Protein AF-A0A920B5I1-F1 (afdb_monomer_lite)

Secondary structure (DSSP, 8-state):
-HHHHHHHHHHHHHHTTS--EEEEEHHHHHTT--EEEEEEEEETTEEEEEEEEEE-SS----GGGTTPPEEEEEEEEEE-SSHHHHTTTT-

Structure (mmCIF, N/CA/C/O backbone):
data_AF-A0A920B5I1-F1
#
_entry.id   AF-A0A920B5I1-F1
#
loop_
_atom_site.group_PDB
_atom_site.id
_atom_site.type_symbol
_atom_site.label_atom_id
_atom_site.label_alt_id
_atom_site.label_comp_id
_atom_site.label_asym_id
_atom_site.label_entity_id
_atom_site.label_seq_id
_atom_site.pdbx_PDB_ins_code
_atom_site.Cartn_x
_atom_site.Cartn_y
_atom_site.Cartn_z
_atom_site.occupancy
_atom_site.B_iso_or_equiv
_atom_site.auth_seq_id
_atom_site.auth_comp_id
_atom_site.auth_asym_id
_atom_site.auth_atom_id
_atom_site.pdbx_PDB_model_num
ATOM 1 N N . MET A 1 1 ? 10.093 -6.259 36.531 1.00 61.31 1 MET A N 1
ATOM 2 C CA . MET A 1 1 ? 10.102 -6.109 35.052 1.00 61.31 1 MET A CA 1
ATOM 3 C C . MET A 1 1 ? 8.984 -6.876 34.348 1.00 61.31 1 MET A C 1
ATOM 5 O O . MET A 1 1 ? 8.405 -6.315 33.431 1.00 61.31 1 MET A O 1
ATOM 9 N N . ARG A 1 2 ? 8.620 -8.093 34.784 1.00 76.50 2 ARG A N 1
ATOM 10 C CA . ARG A 1 2 ? 7.599 -8.929 34.118 1.00 76.50 2 ARG A CA 1
ATOM 11 C C . ARG A 1 2 ? 6.213 -8.273 33.988 1.00 76.50 2 ARG A C 1
ATOM 13 O O . ARG A 1 2 ? 5.657 -8.277 32.903 1.00 76.50 2 ARG A O 1
ATOM 20 N N . LEU A 1 3 ? 5.702 -7.629 35.042 1.00 81.00 3 LEU A N 1
ATOM 21 C CA . LEU A 1 3 ? 4.376 -6.989 35.013 1.00 81.00 3 LEU A CA 1
ATOM 22 C C . LEU A 1 3 ? 4.286 -5.824 34.008 1.00 81.00 3 LEU A C 1
ATOM 24 O O . LEU A 1 3 ? 3.317 -5.728 33.270 1.00 81.00 3 LEU A O 1
ATOM 28 N N . LYS A 1 4 ? 5.335 -4.992 33.917 1.00 87.00 4 LYS A N 1
ATOM 29 C CA . LYS A 1 4 ? 5.397 -3.873 32.958 1.00 87.00 4 LYS A CA 1
ATOM 30 C C . LYS A 1 4 ? 5.386 -4.361 31.506 1.00 87.00 4 LYS A C 1
ATOM 32 O O . LYS A 1 4 ? 4.756 -3.738 30.661 1.00 87.00 4 LYS A O 1
ATOM 37 N N . LEU A 1 5 ? 6.054 -5.487 31.239 1.00 88.00 5 LEU A N 1
ATOM 38 C CA . LEU A 1 5 ? 6.057 -6.125 29.923 1.00 88.00 5 LEU A CA 1
ATOM 39 C C . LEU A 1 5 ? 4.662 -6.652 29.556 1.00 88.00 5 LEU A C 1
ATOM 41 O O . LEU A 1 5 ? 4.203 -6.418 28.445 1.00 88.00 5 LEU A O 1
ATOM 45 N N . PHE A 1 6 ? 3.959 -7.289 30.497 1.00 85.62 6 PHE A N 1
ATOM 46 C CA . PHE A 1 6 ? 2.578 -7.739 30.283 1.00 85.62 6 PHE A CA 1
ATOM 47 C C . PHE A 1 6 ? 1.620 -6.580 30.001 1.00 85.62 6 PHE A C 1
ATOM 49 O O . PHE A 1 6 ? 0.827 -6.657 29.068 1.00 85.62 6 PHE A O 1
ATOM 56 N N . THR A 1 7 ? 1.725 -5.485 30.757 1.00 86.12 7 THR A N 1
ATOM 57 C CA . THR A 1 7 ? 0.916 -4.283 30.523 1.00 86.12 7 THR A CA 1
ATOM 58 C C . THR A 1 7 ? 1.185 -3.684 29.141 1.00 86.12 7 THR A C 1
ATOM 60 O O . THR A 1 7 ? 0.245 -3.351 28.429 1.00 86.12 7 THR A O 1
ATOM 63 N N . PHE A 1 8 ? 2.450 -3.602 28.723 1.00 86.50 8 PHE A N 1
ATOM 64 C CA . PHE A 1 8 ? 2.821 -3.116 27.392 1.00 86.50 8 PHE A CA 1
ATOM 65 C C . PHE A 1 8 ? 2.243 -3.987 26.263 1.00 86.50 8 PHE A C 1
ATOM 67 O O . PHE A 1 8 ? 1.655 -3.464 25.319 1.00 86.50 8 PHE A O 1
ATOM 74 N N . LEU A 1 9 ? 2.344 -5.314 26.389 1.00 84.81 9 LEU A N 1
ATOM 75 C CA . LEU A 1 9 ? 1.790 -6.255 25.410 1.00 84.81 9 LEU A CA 1
ATOM 76 C C . LEU A 1 9 ? 0.256 -6.188 25.334 1.00 84.81 9 LEU A C 1
ATOM 78 O O . LEU A 1 9 ? -0.305 -6.298 24.246 1.00 84.81 9 LEU A O 1
ATOM 82 N N . PHE A 1 10 ? -0.420 -5.953 26.463 1.00 81.88 10 PHE A N 1
ATOM 83 C CA . PHE A 1 10 ? -1.873 -5.773 26.510 1.00 81.88 10 PHE A CA 1
ATOM 84 C C . PHE A 1 10 ? -2.334 -4.503 25.779 1.00 81.88 10 PHE A C 1
ATOM 86 O O . PHE A 1 10 ? -3.323 -4.532 25.057 1.00 81.88 10 PHE A O 1
ATOM 93 N N . PHE A 1 11 ? -1.604 -3.390 25.893 1.00 77.38 11 PHE A N 1
ATOM 94 C CA . PHE A 1 11 ? -1.933 -2.185 25.121 1.00 77.38 11 PHE A CA 1
ATOM 95 C C . PHE A 1 11 ? -1.689 -2.363 23.616 1.00 77.38 11 PHE A C 1
ATOM 97 O O . PHE A 1 11 ? -2.454 -1.835 22.807 1.00 77.38 11 PHE A O 1
ATOM 104 N N . LEU A 1 12 ? -0.675 -3.146 23.231 1.00 76.06 12 LEU A N 1
ATOM 105 C CA . LEU A 1 12 ? -0.408 -3.462 21.826 1.00 76.06 12 LEU A CA 1
ATOM 106 C C . LEU A 1 12 ? -1.540 -4.286 21.190 1.00 76.06 12 LEU A C 1
ATOM 108 O O . LEU A 1 12 ? -1.896 -4.055 20.035 1.00 76.06 12 LEU A O 1
ATOM 112 N N . SER A 1 13 ? -2.129 -5.226 21.937 1.00 72.94 13 SER A N 1
ATOM 113 C CA . SER A 1 13 ? -3.205 -6.075 21.415 1.00 72.94 13 SER A CA 1
ATOM 114 C C . SER A 1 13 ? -4.499 -5.292 21.168 1.00 72.94 13 SER A C 1
ATOM 116 O O . SER A 1 13 ? -5.144 -5.499 20.139 1.00 72.94 13 SER A O 1
ATOM 118 N N . VAL A 1 14 ? -4.843 -4.335 22.037 1.00 68.25 14 VAL A N 1
ATOM 119 C CA . VAL A 1 14 ? -6.034 -3.478 21.875 1.00 68.25 14 VAL A CA 1
ATOM 120 C C . VAL A 1 14 ? -5.914 -2.560 20.648 1.00 68.25 14 VAL A C 1
ATOM 122 O O . VAL A 1 14 ? -6.904 -2.332 19.957 1.00 68.25 14 VAL A O 1
ATOM 125 N N . GLY A 1 15 ? -4.705 -2.089 20.321 1.00 63.19 15 GLY A N 1
ATOM 126 C CA . GLY A 1 15 ? -4.449 -1.261 19.134 1.00 63.19 15 GLY A CA 1
ATOM 127 C C . GLY A 1 15 ? -4.462 -2.016 17.795 1.00 63.19 15 GLY A C 1
ATOM 128 O O . GLY A 1 15 ? -4.557 -1.386 16.746 1.00 63.19 15 GLY A O 1
ATOM 129 N N . SER A 1 16 ? -4.401 -3.353 17.807 1.00 61.38 16 SER A N 1
ATOM 130 C CA . SER A 1 16 ? -4.300 -4.182 16.591 1.00 61.38 16 SER A CA 1
ATOM 131 C C . SER A 1 16 ? -5.631 -4.446 15.863 1.00 61.38 16 SER A C 1
ATOM 133 O O . SER A 1 16 ? -5.651 -5.131 14.846 1.00 61.38 16 SER A O 1
ATOM 135 N N . GLN A 1 17 ? -6.747 -3.892 16.352 1.00 62.91 17 GLN A N 1
ATOM 136 C CA . GLN A 1 17 ? -8.089 -4.115 15.788 1.00 62.91 17 GLN A CA 1
ATOM 137 C C . GLN A 1 17 ? -8.321 -3.423 14.427 1.00 62.91 17 GLN A C 1
ATOM 139 O O . GLN A 1 17 ? -9.301 -3.725 13.748 1.00 62.91 17 GLN A O 1
ATO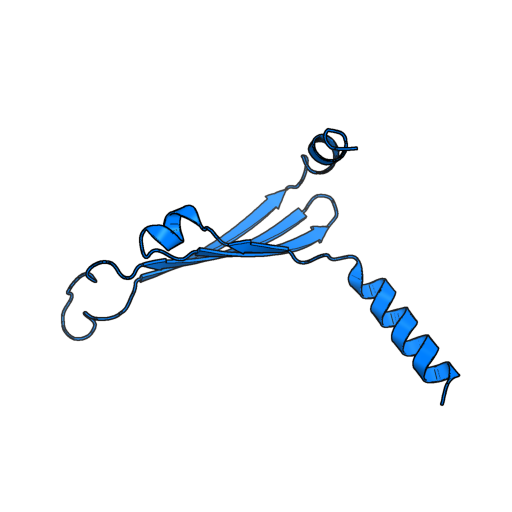M 144 N N . ALA A 1 18 ? -7.435 -2.515 14.001 1.00 65.31 18 ALA A N 1
ATOM 145 C CA . ALA A 1 18 ? -7.449 -1.937 12.657 1.00 65.31 18 ALA A CA 1
ATOM 146 C C . ALA A 1 18 ? -6.552 -2.770 11.729 1.00 65.31 18 ALA A C 1
ATOM 148 O O . ALA A 1 18 ? -5.388 -2.445 11.490 1.00 65.31 18 ALA A O 1
ATOM 149 N N . GLN A 1 19 ? -7.087 -3.886 11.236 1.00 70.81 19 GLN A N 1
ATOM 150 C CA . GLN A 1 19 ? -6.381 -4.745 10.290 1.00 70.81 19 GLN A CA 1
ATOM 151 C C . GLN A 1 19 ? -6.139 -3.973 8.984 1.00 70.81 19 GLN A C 1
ATOM 153 O O . GLN A 1 19 ? -7.069 -3.714 8.230 1.00 70.81 19 GLN A O 1
ATOM 158 N N . THR A 1 20 ? -4.894 -3.563 8.741 1.00 82.94 20 THR A N 1
ATOM 159 C CA . THR A 1 20 ? -4.493 -2.919 7.482 1.00 82.94 20 THR A CA 1
ATOM 160 C C . THR A 1 20 ? -4.291 -3.993 6.422 1.00 82.94 20 THR A C 1
ATOM 162 O O . THR A 1 20 ? -3.583 -4.972 6.661 1.00 82.94 20 THR A O 1
ATOM 165 N N . TYR A 1 21 ? -4.895 -3.807 5.252 1.00 83.56 21 TYR A N 1
ATOM 166 C CA . TYR A 1 21 ? -4.783 -4.743 4.139 1.00 83.56 21 TYR A CA 1
ATOM 167 C C . TYR A 1 21 ? -3.865 -4.179 3.066 1.00 83.56 21 TYR A C 1
ATOM 169 O O . TYR A 1 21 ? -3.945 -3.005 2.713 1.00 83.56 21 TYR A O 1
ATOM 177 N N . ILE A 1 22 ? -3.009 -5.040 2.524 1.00 86.19 22 ILE A N 1
ATOM 178 C CA . ILE A 1 22 ? -2.192 -4.726 1.355 1.00 86.19 22 ILE A CA 1
ATOM 179 C C . ILE A 1 22 ? -2.818 -5.441 0.162 1.00 86.19 22 ILE A C 1
ATOM 181 O O . ILE A 1 22 ? -3.030 -6.654 0.194 1.00 86.19 22 ILE A O 1
ATOM 185 N N . LYS A 1 23 ? -3.114 -4.687 -0.891 1.00 87.88 23 LYS A N 1
ATOM 186 C CA . LYS A 1 23 ? -3.620 -5.185 -2.166 1.00 87.88 23 LYS A CA 1
ATOM 187 C C . LYS A 1 23 ? -2.508 -5.146 -3.194 1.00 87.88 23 LYS A C 1
ATOM 189 O O . LYS A 1 23 ? -1.812 -4.147 -3.328 1.00 87.88 23 LYS A O 1
ATOM 194 N N . LEU A 1 24 ? -2.357 -6.232 -3.936 1.00 87.19 24 LEU A N 1
ATOM 195 C CA . LEU A 1 24 ? -1.434 -6.307 -5.060 1.00 87.19 24 LEU A CA 1
ATOM 196 C C . LEU A 1 24 ? -2.236 -6.647 -6.310 1.00 87.19 24 LEU A C 1
ATOM 198 O O . LEU A 1 24 ? -2.963 -7.642 -6.336 1.00 87.19 24 LEU A O 1
ATOM 202 N N . ASN A 1 25 ? -2.112 -5.827 -7.350 1.00 84.19 25 ASN A N 1
ATOM 203 C CA . ASN A 1 25 ? -2.757 -6.098 -8.627 1.00 84.19 25 ASN A CA 1
ATOM 204 C C . ASN A 1 25 ? -1.866 -7.017 -9.469 1.00 84.19 25 ASN A C 1
ATOM 206 O O . ASN A 1 25 ? -1.007 -6.564 -10.227 1.00 84.19 25 ASN A O 1
ATOM 210 N N . GLY A 1 26 ? -2.057 -8.328 -9.309 1.00 87.38 26 GLY A N 1
ATOM 211 C CA . GLY A 1 26 ? -1.286 -9.334 -10.042 1.00 87.38 26 GLY A CA 1
ATOM 212 C C . GLY A 1 26 ? -1.504 -9.273 -11.556 1.00 87.38 26 GLY A C 1
ATOM 213 O O . GLY A 1 26 ? -0.549 -9.410 -12.314 1.00 87.38 26 GLY A O 1
ATOM 214 N N . ALA A 1 27 ? -2.733 -8.997 -12.004 1.00 88.50 27 ALA A N 1
ATOM 215 C CA . ALA A 1 27 ? -3.070 -8.962 -13.425 1.00 88.50 27 ALA A CA 1
ATOM 216 C C . ALA A 1 27 ? -2.314 -7.850 -14.169 1.00 88.50 27 ALA A C 1
ATOM 218 O O . ALA A 1 27 ? -1.694 -8.109 -15.199 1.00 88.50 27 ALA A O 1
ATOM 219 N N . THR A 1 28 ? -2.300 -6.626 -13.631 1.00 84.00 28 THR A N 1
ATOM 220 C CA . THR A 1 28 ? -1.557 -5.517 -14.252 1.00 84.00 28 THR A CA 1
ATOM 221 C C . THR A 1 28 ? -0.048 -5.662 -14.054 1.00 84.00 28 THR A C 1
ATOM 223 O O . THR A 1 28 ? 0.718 -5.275 -14.935 1.00 84.00 28 THR A O 1
ATOM 226 N N . SER A 1 29 ? 0.395 -6.290 -12.956 1.00 87.75 29 SER A N 1
ATOM 227 C CA . SER A 1 29 ? 1.816 -6.587 -12.720 1.00 87.75 29 SER A CA 1
ATOM 228 C C . SER A 1 29 ? 2.410 -7.484 -13.808 1.00 87.75 29 SER A C 1
ATOM 230 O O . SER A 1 29 ? 3.516 -7.213 -14.271 1.00 87.75 29 SER A O 1
ATOM 232 N N . LEU A 1 30 ? 1.668 -8.501 -14.271 1.00 88.81 30 LEU A N 1
ATOM 233 C CA . LEU A 1 30 ? 2.091 -9.359 -15.390 1.00 88.81 30 LEU A CA 1
ATOM 234 C C . LEU A 1 30 ? 2.271 -8.580 -16.696 1.00 88.81 30 LEU A C 1
ATOM 236 O O . LEU A 1 30 ? 3.107 -8.935 -17.522 1.00 88.81 30 LEU A O 1
ATOM 240 N N . LEU A 1 31 ? 1.515 -7.499 -16.865 1.00 86.88 31 LEU A N 1
ATOM 241 C CA . LEU A 1 31 ? 1.630 -6.599 -18.004 1.00 86.88 31 LEU A CA 1
ATOM 242 C C . LEU A 1 31 ? 2.700 -5.522 -17.787 1.00 86.88 31 LEU A C 1
ATOM 244 O O . LEU A 1 31 ? 2.728 -4.565 -18.542 1.00 86.88 31 LEU A O 1
ATOM 248 N N . GLY A 1 32 ? 3.570 -5.616 -16.775 1.00 84.94 32 GLY A N 1
ATOM 249 C CA . GLY A 1 32 ? 4.598 -4.599 -16.512 1.00 84.94 32 GLY A CA 1
ATOM 250 C C . GLY A 1 32 ? 4.038 -3.289 -15.947 1.00 84.94 32 GLY A C 1
ATOM 251 O O . GLY A 1 32 ? 4.653 -2.232 -16.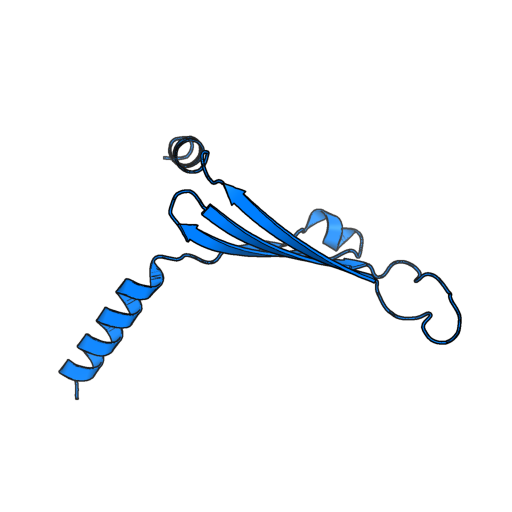099 1.00 84.94 32 GLY A O 1
ATOM 252 N N . ILE A 1 33 ? 2.860 -3.351 -15.320 1.00 87.62 33 ILE A N 1
ATOM 253 C CA . ILE A 1 33 ? 2.200 -2.226 -14.657 1.00 87.62 33 ILE A CA 1
ATOM 254 C C . ILE A 1 33 ? 1.854 -2.637 -13.212 1.00 87.62 33 ILE A C 1
ATOM 256 O O . ILE A 1 33 ? 0.689 -2.921 -12.905 1.00 87.62 33 ILE A O 1
ATOM 260 N N . PRO A 1 34 ? 2.844 -2.782 -12.310 1.00 88.19 34 PRO A N 1
ATOM 261 C CA . PRO A 1 34 ? 2.558 -3.184 -10.940 1.00 88.19 34 PRO A CA 1
ATOM 262 C C . PRO A 1 34 ? 1.706 -2.142 -10.214 1.00 88.19 34 PRO A C 1
ATOM 264 O O . PRO A 1 34 ? 1.949 -0.937 -10.302 1.00 88.19 34 PRO A O 1
ATOM 267 N N . GLY A 1 35 ? 0.711 -2.632 -9.475 1.00 89.19 35 GLY A N 1
ATOM 268 C CA . GLY A 1 35 ? -0.153 -1.825 -8.619 1.00 89.19 35 GLY A CA 1
ATOM 269 C C . GLY A 1 35 ? -0.126 -2.346 -7.189 1.00 89.19 35 GLY A C 1
ATOM 270 O O . GLY A 1 35 ? -0.364 -3.536 -6.965 1.00 89.19 35 GLY A O 1
ATOM 271 N N . ILE A 1 36 ? 0.154 -1.457 -6.238 1.00 89.88 36 ILE A N 1
ATOM 272 C CA . ILE A 1 36 ? 0.061 -1.712 -4.801 1.00 89.88 36 ILE A CA 1
ATOM 273 C C . ILE A 1 36 ? -1.000 -0.798 -4.190 1.00 89.88 36 ILE A C 1
ATOM 275 O O . ILE A 1 36 ? -1.039 0.396 -4.465 1.00 89.88 36 ILE A O 1
ATOM 279 N N . GLY A 1 37 ? -1.855 -1.373 -3.356 1.00 87.06 37 GLY A N 1
ATOM 280 C CA . GLY A 1 37 ? -2.881 -0.676 -2.600 1.00 87.06 37 GLY A CA 1
ATOM 281 C C . GLY A 1 37 ? -2.720 -0.929 -1.112 1.00 87.06 37 GLY A C 1
ATOM 282 O O . GLY A 1 37 ? -2.355 -2.030 -0.702 1.00 87.06 37 GLY A O 1
ATOM 283 N N . ILE A 1 38 ? -2.993 0.079 -0.297 1.00 88.25 38 ILE A N 1
ATOM 284 C CA . ILE A 1 38 ? -3.062 -0.032 1.156 1.00 88.25 38 ILE A CA 1
ATOM 285 C C . ILE A 1 38 ? -4.457 0.404 1.578 1.00 88.25 38 ILE A C 1
ATOM 287 O O . ILE A 1 38 ? -4.897 1.508 1.260 1.00 88.25 38 ILE A O 1
ATOM 291 N N . GLU A 1 39 ? -5.142 -0.462 2.312 1.00 86.31 39 GLU A N 1
ATOM 292 C CA . GLU A 1 39 ? -6.446 -0.186 2.896 1.00 86.31 39 GLU A CA 1
ATOM 293 C C . GLU A 1 39 ? -6.337 -0.155 4.409 1.00 86.31 39 GLU A C 1
ATOM 295 O O . GLU A 1 39 ? -5.950 -1.134 5.050 1.00 86.31 39 GLU A O 1
ATOM 300 N N . VAL A 1 40 ? -6.706 0.985 4.975 1.00 88.06 40 VAL A N 1
ATOM 301 C CA . VAL A 1 40 ? -6.752 1.205 6.412 1.00 88.06 40 VAL A CA 1
ATOM 302 C C . VAL A 1 40 ? -8.220 1.364 6.801 1.00 88.06 40 VAL A C 1
ATOM 304 O O . VAL A 1 40 ? -8.825 2.395 6.485 1.00 88.06 40 VAL A O 1
ATOM 307 N N . PRO A 1 41 ? -8.831 0.369 7.467 1.00 84.06 41 PRO A N 1
ATOM 308 C CA . PRO A 1 41 ? -10.176 0.521 7.994 1.00 84.06 41 PRO A CA 1
ATOM 309 C C . PRO A 1 41 ? -10.144 1.543 9.133 1.00 84.06 41 PRO A C 1
ATOM 311 O O . PRO A 1 41 ? -9.545 1.319 10.183 1.00 84.06 41 PRO A O 1
ATOM 314 N N . VAL A 1 42 ? -10.783 2.691 8.914 1.00 81.50 42 VAL A N 1
ATOM 315 C CA . VAL A 1 42 ? -10.872 3.783 9.897 1.00 81.50 42 VAL A CA 1
ATOM 316 C C . VAL A 1 42 ? -12.067 3.560 10.825 1.00 81.50 42 VAL A C 1
ATOM 318 O O . VAL A 1 42 ? -12.067 3.967 11.985 1.00 81.50 42 VAL A O 1
ATOM 321 N N . SER A 1 43 ? -13.122 2.914 10.329 1.00 76.62 43 SER A N 1
ATOM 322 C CA . SER A 1 43 ? -14.313 2.543 11.094 1.00 76.62 43 SER A CA 1
ATOM 323 C C . SER A 1 43 ? -15.024 1.370 10.429 1.00 76.62 43 SER A C 1
ATOM 325 O O . SER A 1 43 ? -14.795 1.080 9.262 1.00 76.62 43 SER A O 1
ATOM 327 N N . LYS A 1 44 ? -15.984 0.748 11.126 1.00 75.12 44 LYS A N 1
ATOM 328 C CA . LYS A 1 44 ? -16.783 -0.376 10.590 1.00 75.12 44 LYS A CA 1
ATOM 329 C C . LYS A 1 44 ? -17.478 -0.102 9.247 1.00 75.12 44 LYS A C 1
ATOM 331 O O . LYS A 1 44 ? -17.900 -1.041 8.592 1.00 75.12 44 LYS A O 1
ATOM 336 N N . LYS A 1 45 ? -17.667 1.171 8.890 1.00 81.50 45 LYS A N 1
ATOM 337 C CA . LYS A 1 45 ? -18.330 1.613 7.657 1.00 81.50 45 LYS A CA 1
ATOM 338 C C . LYS A 1 45 ? -17.445 2.501 6.789 1.00 81.50 45 LYS A C 1
ATOM 340 O O . LYS A 1 45 ? -17.947 3.077 5.832 1.00 81.50 45 LYS A O 1
ATOM 345 N N . MET A 1 46 ? -16.178 2.695 7.149 1.00 79.25 46 MET A N 1
ATOM 346 C CA . MET A 1 46 ? -15.291 3.614 6.443 1.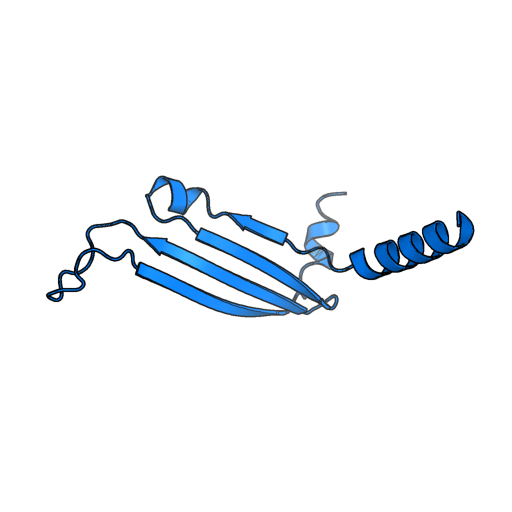00 79.25 46 MET A CA 1
ATOM 347 C C . MET A 1 46 ? -13.885 3.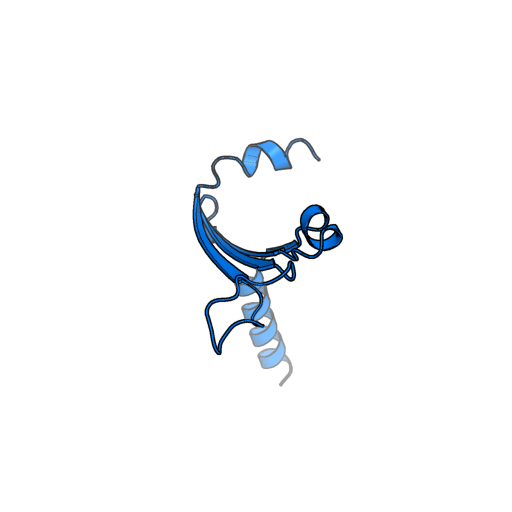049 6.352 1.00 79.25 46 MET A C 1
ATOM 349 O O . MET A 1 46 ? -13.228 2.844 7.375 1.00 79.25 46 MET A O 1
ATOM 353 N N . THR A 1 47 ? -13.409 2.917 5.123 1.00 84.06 47 THR A N 1
ATOM 354 C CA . THR A 1 47 ? -12.053 2.474 4.822 1.00 84.06 47 THR A CA 1
ATOM 355 C C . THR A 1 47 ? -11.359 3.514 3.967 1.00 84.06 47 THR A C 1
ATOM 357 O O . THR A 1 47 ? -11.900 4.010 2.977 1.00 84.06 47 THR A O 1
ATOM 360 N N . PHE A 1 48 ? -10.154 3.871 4.387 1.00 85.62 48 PHE A N 1
ATOM 361 C CA . PHE A 1 48 ? -9.261 4.717 3.623 1.00 85.62 48 PHE A CA 1
ATOM 362 C C . PHE A 1 48 ? -8.421 3.830 2.713 1.00 85.62 48 PHE A C 1
ATOM 364 O O . PHE A 1 48 ? -7.772 2.905 3.199 1.00 85.62 48 PHE A O 1
ATOM 371 N N . GLN A 1 49 ? -8.434 4.106 1.413 1.00 86.81 49 GLN A N 1
ATOM 372 C CA . GLN A 1 49 ? -7.635 3.370 0.445 1.00 86.81 49 GLN A CA 1
ATOM 373 C C . GLN A 1 49 ? -6.659 4.306 -0.256 1.00 86.81 49 GLN A C 1
ATOM 375 O O . GLN A 1 49 ? -7.044 5.374 -0.740 1.00 86.81 49 GLN A O 1
ATOM 380 N N . LEU A 1 50 ? -5.406 3.869 -0.320 1.00 87.94 50 LEU A N 1
ATOM 381 C CA . LEU A 1 50 ? -4.335 4.502 -1.069 1.00 87.94 50 LEU A CA 1
ATOM 382 C C . LEU A 1 50 ? -3.782 3.492 -2.067 1.00 87.94 50 LEU A C 1
ATOM 384 O O . LEU A 1 50 ? -3.192 2.495 -1.662 1.00 87.94 50 LEU A O 1
ATOM 388 N N . ASP A 1 51 ? -3.948 3.774 -3.353 1.00 88.38 51 ASP A N 1
ATOM 389 C CA . ASP A 1 51 ? -3.424 2.955 -4.440 1.00 88.38 51 ASP A CA 1
ATOM 390 C C . ASP A 1 51 ? -2.312 3.707 -5.169 1.00 88.38 51 ASP A C 1
ATOM 392 O O . ASP A 1 51 ? -2.454 4.882 -5.511 1.00 88.38 51 ASP A O 1
ATOM 396 N N . ALA A 1 52 ? -1.20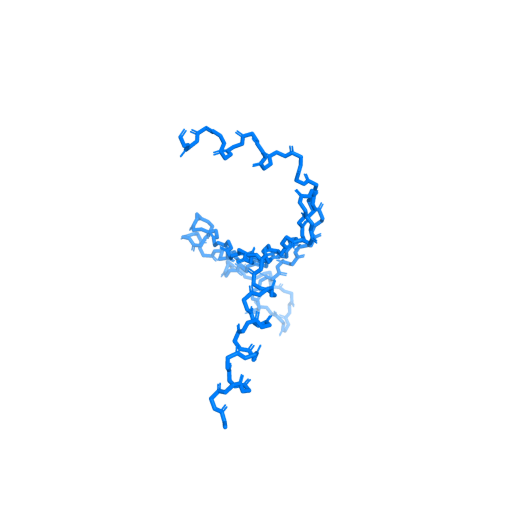8 3.015 -5.426 1.00 87.75 52 ALA A N 1
ATOM 397 C CA . ALA A 1 52 ? -0.095 3.481 -6.232 1.00 87.75 52 ALA A CA 1
ATOM 398 C C . ALA A 1 52 ? 0.167 2.468 -7.350 1.00 87.75 52 ALA A C 1
ATOM 400 O O . ALA A 1 52 ? 0.388 1.281 -7.103 1.00 87.75 52 ALA A O 1
ATOM 401 N N . THR A 1 53 ? 0.135 2.934 -8.594 1.00 88.12 53 THR A N 1
ATOM 402 C CA . THR A 1 53 ? 0.399 2.108 -9.778 1.00 88.12 53 THR A CA 1
ATOM 403 C C . THR A 1 53 ? 1.525 2.711 -10.591 1.00 88.12 53 THR A C 1
ATOM 405 O O . THR A 1 53 ? 1.582 3.926 -10.771 1.00 88.12 53 THR A O 1
ATOM 408 N N . MET A 1 54 ? 2.411 1.860 -11.096 1.00 84.94 54 MET A N 1
ATOM 409 C CA . MET A 1 54 ? 3.590 2.260 -11.852 1.00 84.94 54 MET A CA 1
ATOM 410 C C . MET A 1 54 ? 3.589 1.566 -13.212 1.00 84.94 54 MET A C 1
ATOM 412 O O . MET A 1 54 ? 3.346 0.369 -13.259 1.00 84.94 54 MET A O 1
ATOM 416 N N . SER A 1 55 ? 3.848 2.281 -14.310 1.00 83.50 55 SER A N 1
ATOM 417 C CA . SER A 1 55 ? 3.946 1.694 -15.661 1.00 83.50 55 SER A CA 1
ATOM 418 C C . SER A 1 55 ? 5.350 1.856 -16.239 1.00 83.50 55 SER A C 1
ATOM 420 O O . SER A 1 55 ? 5.877 2.970 -16.265 1.00 83.50 55 SER A O 1
ATOM 422 N N . PHE A 1 56 ? 5.926 0.751 -16.728 1.00 78.94 56 PHE A N 1
ATOM 423 C CA . PHE A 1 56 ? 7.254 0.700 -17.361 1.00 78.94 56 PHE A CA 1
ATOM 424 C C . PHE A 1 56 ? 7.210 0.691 -18.898 1.00 78.94 56 PHE A C 1
ATOM 426 O O . PHE A 1 56 ? 8.235 0.500 -19.550 1.00 78.94 56 PHE A O 1
ATOM 433 N N . TRP A 1 57 ? 6.028 0.869 -19.491 1.00 75.50 57 TRP A N 1
ATOM 434 C CA . TRP A 1 57 ? 5.877 0.943 -20.944 1.00 75.50 57 TRP A CA 1
ATOM 435 C C . TRP A 1 57 ? 6.484 2.241 -21.460 1.00 75.50 57 TRP A C 1
ATOM 437 O O . TRP A 1 57 ? 6.454 3.247 -20.754 1.00 75.50 57 TRP A O 1
ATOM 447 N N . ASN A 1 58 ? 7.026 2.180 -22.682 1.00 60.06 58 ASN A N 1
ATOM 448 C CA . ASN A 1 58 ? 7.851 3.214 -23.308 1.00 60.06 58 ASN A CA 1
ATOM 449 C C . ASN A 1 58 ? 7.333 4.623 -22.974 1.00 60.06 58 ASN A C 1
ATOM 451 O O . ASN A 1 58 ? 6.265 5.048 -23.422 1.00 60.06 58 ASN A O 1
ATOM 455 N N . SER A 1 59 ? 8.074 5.275 -22.085 1.00 59.12 59 SER A N 1
ATOM 456 C CA . SER A 1 59 ? 7.750 6.533 -21.435 1.00 59.12 59 SER A CA 1
ATOM 457 C C . SER A 1 59 ? 7.563 7.618 -22.485 1.00 59.12 59 SER A C 1
ATOM 459 O O . SER A 1 59 ? 8.337 7.734 -23.433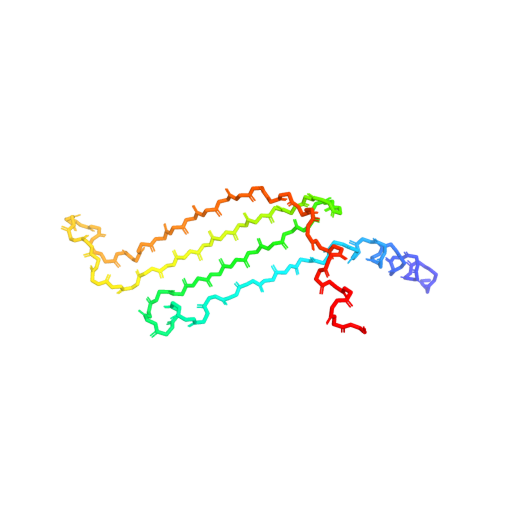 1.00 59.12 59 SER A O 1
ATOM 461 N N . VAL A 1 60 ? 6.516 8.427 -22.341 1.00 55.81 60 VAL A N 1
ATOM 462 C CA . VAL A 1 60 ? 6.287 9.584 -23.210 1.00 55.81 60 VAL A CA 1
ATOM 463 C C . VAL A 1 60 ? 7.562 10.431 -23.246 1.00 55.81 60 VAL A C 1
ATOM 465 O O . VAL A 1 60 ? 8.006 10.979 -22.235 1.00 55.81 60 VAL A O 1
ATOM 468 N N . SER A 1 61 ? 8.162 10.523 -24.429 1.00 55.62 61 SER A N 1
ATOM 469 C CA . SER A 1 61 ? 9.373 11.297 -24.658 1.00 55.62 61 SER A CA 1
ATOM 470 C C . SER A 1 61 ? 9.020 12.779 -24.778 1.00 55.62 61 SER A C 1
ATOM 472 O O . SER A 1 61 ? 8.667 13.267 -25.848 1.00 55.62 61 SER A O 1
ATOM 474 N N . ILE A 1 62 ? 9.091 13.507 -23.662 1.00 54.00 62 ILE A N 1
ATOM 475 C CA . ILE A 1 62 ? 9.081 14.976 -23.647 1.00 54.00 62 ILE A CA 1
ATOM 476 C C . ILE A 1 62 ? 10.440 15.430 -23.106 1.00 54.00 62 ILE A C 1
ATOM 478 O O . ILE A 1 62 ? 10.636 15.660 -21.912 1.00 54.00 62 ILE A O 1
ATOM 482 N N . GLY A 1 63 ? 11.424 15.505 -24.003 1.00 65.06 63 GLY A N 1
ATOM 483 C CA . GLY A 1 63 ? 12.752 16.049 -23.708 1.00 65.06 63 GLY A CA 1
ATOM 484 C C . GLY A 1 63 ? 13.521 15.312 -22.600 1.00 65.06 63 GLY A C 1
ATOM 485 O O . GLY A 1 63 ? 13.417 14.098 -22.447 1.00 65.06 63 GLY A O 1
ATOM 486 N N . LYS A 1 64 ? 14.325 16.059 -21.827 1.00 58.91 64 LYS A N 1
ATOM 487 C CA . LYS A 1 64 ? 15.333 15.575 -20.850 1.00 58.91 64 LYS A CA 1
ATOM 488 C C . LYS A 1 64 ? 14.818 14.692 -19.689 1.00 58.91 64 LYS A C 1
ATOM 490 O O . LYS A 1 64 ? 15.622 14.294 -18.853 1.00 58.91 64 LYS A O 1
ATOM 495 N N . TYR A 1 65 ? 13.519 14.395 -19.613 1.00 56.00 65 TYR A N 1
ATOM 496 C CA . TYR A 1 65 ? 12.884 13.613 -18.537 1.00 56.00 65 TYR A CA 1
ATOM 497 C C . TYR A 1 65 ? 12.271 12.283 -19.022 1.00 56.00 65 TYR A C 1
ATOM 499 O O . TYR A 1 65 ? 11.454 11.684 -18.328 1.00 56.00 65 TYR A O 1
ATOM 507 N N . SER A 1 66 ? 12.682 11.822 -20.202 1.00 57.97 66 SER A N 1
ATOM 508 C CA . SER A 1 66 ? 12.065 10.773 -21.029 1.00 57.97 66 SER A CA 1
ATOM 509 C C . SER A 1 66 ? 12.170 9.330 -20.519 1.00 57.97 66 SER A C 1
ATOM 511 O O . SER A 1 66 ? 11.668 8.437 -21.188 1.00 57.97 66 SER A O 1
ATOM 513 N N . GLU A 1 67 ? 12.756 9.074 -19.350 1.00 63.94 67 GLU A N 1
ATOM 514 C CA . GLU A 1 67 ? 13.047 7.707 -18.873 1.00 63.94 67 GLU A CA 1
ATOM 515 C C . GLU A 1 67 ? 12.348 7.351 -17.553 1.00 63.94 67 GLU A C 1
ATOM 517 O O . GLU A 1 67 ? 12.673 6.350 -16.915 1.00 63.94 67 GLU A O 1
ATOM 522 N N . ARG A 1 68 ? 11.405 8.184 -17.091 1.00 68.75 68 ARG A N 1
ATOM 523 C CA . ARG A 1 68 ? 10.737 7.946 -15.809 1.00 68.75 68 ARG A CA 1
ATOM 524 C C . ARG A 1 68 ? 9.427 7.177 -16.003 1.00 68.75 68 ARG A C 1
ATOM 526 O O . ARG A 1 68 ? 8.583 7.618 -16.780 1.00 68.75 68 ARG A O 1
ATOM 533 N N . PRO A 1 69 ? 9.228 6.070 -15.277 1.00 69.69 69 PRO A N 1
ATOM 534 C CA . PRO A 1 69 ? 7.960 5.351 -15.257 1.00 69.69 69 PRO A CA 1
ATOM 535 C C . PRO A 1 69 ? 6.848 6.232 -14.671 1.00 69.69 69 PRO A C 1
ATOM 537 O O . PRO A 1 69 ? 7.067 6.976 -13.711 1.00 69.69 69 PRO A O 1
ATOM 540 N N . TYR A 1 70 ? 5.648 6.148 -15.247 1.00 72.19 70 TYR A N 1
ATOM 541 C CA . TYR A 1 70 ? 4.486 6.894 -14.761 1.00 72.19 70 TYR A CA 1
ATOM 542 C C . TYR A 1 70 ? 3.995 6.312 -13.444 1.00 72.19 70 TYR A C 1
ATOM 544 O O . TYR A 1 70 ? 3.721 5.116 -13.382 1.00 72.19 70 TYR A O 1
ATOM 552 N N . VAL A 1 71 ? 3.847 7.164 -12.427 1.00 77.00 71 VAL A N 1
ATOM 553 C CA . VAL A 1 71 ? 3.283 6.803 -11.123 1.00 77.00 71 VAL A CA 1
ATOM 554 C C . VAL A 1 71 ? 1.923 7.474 -10.972 1.00 77.00 71 VAL A C 1
ATOM 556 O O . VAL A 1 71 ? 1.822 8.700 -11.011 1.00 77.00 71 VAL A O 1
ATOM 559 N N . PHE A 1 72 ? 0.883 6.670 -10.786 1.00 76.62 72 PHE A N 1
ATOM 560 C CA . PHE A 1 72 ? -0.474 7.127 -10.514 1.00 76.62 72 PHE A CA 1
ATOM 561 C C . PHE A 1 72 ? -0.810 6.820 -9.064 1.00 76.62 72 PHE A C 1
ATOM 563 O O . PHE A 1 72 ? -0.871 5.652 -8.685 1.00 76.62 72 PHE A O 1
ATOM 570 N N . ASN A 1 73 ? -1.048 7.869 -8.279 1.00 82.12 73 ASN A N 1
ATOM 571 C CA . ASN A 1 73 ? -1.527 7.744 -6.910 1.00 82.12 73 ASN A CA 1
ATOM 572 C C . ASN A 1 73 ? -3.003 8.116 -6.869 1.00 82.12 73 ASN A C 1
ATOM 574 O O . ASN A 1 73 ? -3.392 9.186 -7.342 1.00 82.12 73 ASN A O 1
ATOM 578 N N . GLN A 1 74 ? -3.813 7.244 -6.291 1.00 79.12 74 GLN A N 1
ATOM 579 C CA . GLN A 1 74 ? -5.231 7.477 -6.100 1.00 79.12 74 GLN A CA 1
ATOM 580 C C . GLN A 1 74 ? -5.581 7.260 -4.632 1.00 79.12 74 GLN A C 1
ATOM 582 O O . GLN A 1 74 ? -5.112 6.320 -3.993 1.00 79.12 74 GLN A O 1
ATOM 587 N N . ILE A 1 75 ? -6.373 8.179 -4.088 1.00 83.00 75 ILE A N 1
ATOM 588 C CA . ILE A 1 75 ? -6.833 8.138 -2.704 1.00 83.00 75 ILE A CA 1
ATOM 589 C C . ILE A 1 75 ? -8.350 8.209 -2.743 1.00 83.00 75 ILE A C 1
ATOM 591 O O . ILE A 1 75 ? -8.908 9.157 -3.300 1.00 83.00 75 ILE A O 1
ATOM 595 N N . PHE A 1 76 ? -9.016 7.230 -2.136 1.00 80.31 76 PHE A N 1
ATOM 596 C CA . PHE A 1 76 ? -10.472 7.226 -2.038 1.00 80.31 76 PHE A CA 1
ATOM 597 C C . PHE A 1 76 ? -10.921 6.861 -0.633 1.00 80.31 76 PHE A C 1
ATOM 599 O O . PHE A 1 76 ? -10.315 6.039 0.058 1.00 80.31 76 PHE A O 1
ATOM 606 N N . LEU A 1 77 ? -12.042 7.457 -0.243 1.00 81.44 77 LEU A N 1
ATOM 607 C CA . LEU A 1 77 ? -12.779 7.062 0.941 1.00 81.44 77 LEU A CA 1
ATOM 608 C C . LEU A 1 77 ? -13.871 6.081 0.519 1.00 81.44 77 LEU A C 1
ATOM 610 O O . LEU A 1 77 ? -14.756 6.438 -0.261 1.00 81.44 77 LEU A O 1
ATOM 614 N N . ARG A 1 78 ? -13.817 4.849 1.024 1.00 76.25 78 ARG A N 1
ATOM 615 C CA . ARG A 1 78 ? -14.845 3.838 0.771 1.00 76.25 78 ARG A CA 1
ATOM 616 C C . ARG A 1 78 ? -15.809 3.778 1.948 1.00 76.25 78 ARG A C 1
ATOM 618 O O . ARG A 1 78 ? -15.383 3.627 3.091 1.00 76.25 78 ARG A O 1
ATOM 625 N N . SER A 1 79 ? -17.108 3.863 1.664 1.00 74.31 79 SER A N 1
ATOM 626 C CA . SER A 1 79 ? -18.144 3.507 2.630 1.00 74.31 79 SER A CA 1
ATOM 627 C C . SER A 1 79 ? -18.383 1.997 2.594 1.00 74.31 79 SER A C 1
ATOM 629 O O . SER A 1 79 ? -18.980 1.486 1.646 1.00 74.31 79 SER A O 1
ATOM 631 N N . ASP A 1 80 ? -17.934 1.282 3.618 1.00 64.38 80 ASP A N 1
ATOM 632 C CA . ASP A 1 80 ? -18.153 -0.157 3.753 1.00 64.38 80 ASP A CA 1
ATOM 633 C C . ASP A 1 80 ? -19.547 -0.431 4.329 1.00 64.38 80 ASP A C 1
ATOM 635 O O . ASP A 1 80 ? -19.733 -0.729 5.508 1.00 64.38 80 ASP A O 1
ATOM 639 N N . THR A 1 81 ? -20.574 -0.311 3.492 1.00 57.75 81 THR A N 1
ATOM 640 C CA . THR A 1 81 ? -21.915 -0.841 3.792 1.00 57.75 81 THR A CA 1
ATOM 641 C C . THR A 1 81 ? -22.037 -2.339 3.486 1.00 57.75 81 THR A C 1
ATOM 643 O O . THR A 1 81 ? -23.030 -2.950 3.869 1.00 57.75 81 THR A O 1
ATOM 646 N N . THR A 1 82 ? -21.032 -2.952 2.851 1.00 48.34 82 THR A N 1
ATOM 647 C CA . THR A 1 82 ? -21.080 -4.316 2.286 1.00 48.34 82 THR A CA 1
ATOM 648 C C . THR A 1 82 ? -20.286 -5.378 3.059 1.00 48.34 82 THR A C 1
ATOM 650 O O . THR A 1 82 ? -20.452 -6.567 2.788 1.00 48.34 82 THR A O 1
ATOM 653 N N . LEU A 1 83 ? -19.485 -4.999 4.065 1.00 49.50 83 LEU A N 1
ATOM 654 C CA . LEU A 1 83 ? -18.642 -5.934 4.836 1.00 49.50 83 LEU A CA 1
ATOM 655 C C . LEU A 1 83 ? -19.436 -6.939 5.694 1.00 49.50 83 LEU A C 1
ATOM 657 O O . LEU A 1 83 ? -18.917 -7.999 6.018 1.00 49.50 83 LEU A O 1
ATOM 661 N N . ASN A 1 84 ? -20.702 -6.654 6.020 1.00 44.81 84 ASN A N 1
ATOM 662 C CA . ASN A 1 84 ? -21.566 -7.608 6.732 1.00 44.81 84 ASN A CA 1
ATOM 663 C C . ASN A 1 84 ? -22.270 -8.619 5.814 1.00 44.81 84 ASN A C 1
ATOM 665 O O . ASN A 1 84 ? -22.809 -9.585 6.330 1.00 44.81 84 ASN A O 1
ATOM 669 N N . LEU A 1 85 ? -22.303 -8.406 4.494 1.00 43.12 85 LEU A N 1
ATOM 670 C CA . LEU A 1 85 ? -22.978 -9.320 3.562 1.00 43.12 85 LEU A CA 1
ATOM 671 C C . LEU A 1 85 ? -22.013 -10.379 3.017 1.00 43.12 85 LEU A C 1
ATOM 673 O O . LEU A 1 85 ? -22.359 -11.548 2.969 1.00 43.12 85 LEU A O 1
ATOM 677 N N . LEU A 1 86 ? -20.769 -10.004 2.707 1.00 40.28 86 LEU A N 1
ATOM 678 C CA . LEU A 1 86 ? -19.788 -10.939 2.136 1.00 40.28 86 LEU A CA 1
ATOM 679 C C . LEU A 1 86 ? -19.136 -11.881 3.163 1.00 40.28 86 LEU A C 1
ATOM 681 O O . LEU A 1 86 ? -18.662 -12.948 2.788 1.00 40.28 86 LEU A O 1
ATOM 685 N N . MET A 1 87 ? -19.102 -11.513 4.450 1.00 38.69 87 MET A N 1
ATOM 686 C CA . MET A 1 87 ? -18.499 -12.352 5.499 1.00 38.69 87 MET A CA 1
ATOM 687 C C . MET A 1 87 ? -19.427 -13.494 5.955 1.00 38.69 87 MET A C 1
ATOM 689 O O . MET A 1 87 ? -18.949 -14.467 6.528 1.00 38.69 87 MET A O 1
ATOM 693 N N . THR A 1 88 ? -20.741 -13.378 5.717 1.00 39.62 88 THR A N 1
ATOM 694 C CA . THR A 1 88 ? -21.736 -14.425 6.026 1.00 39.62 88 THR A CA 1
ATOM 695 C C . THR A 1 88 ? -21.814 -15.486 4.928 1.00 39.62 88 THR A C 1
ATOM 697 O O . THR A 1 88 ? -22.194 -16.613 5.208 1.00 39.62 88 THR A O 1
ATOM 700 N N . ASP A 1 89 ? -21.379 -15.167 3.709 1.00 34.88 89 ASP A N 1
ATOM 701 C CA . ASP A 1 89 ? -21.382 -16.106 2.580 1.00 34.88 89 ASP A CA 1
ATOM 702 C C . ASP A 1 89 ? -20.158 -17.054 2.564 1.00 34.88 89 ASP A C 1
ATOM 704 O O . ASP A 1 89 ? -20.051 -17.911 1.688 1.00 34.88 89 ASP A O 1
ATOM 708 N N . PHE A 1 90 ? -19.233 -16.927 3.527 1.00 39.00 90 PHE A N 1
ATOM 709 C CA . PHE A 1 90 ? -18.009 -17.742 3.634 1.00 39.00 90 PHE A CA 1
ATOM 710 C C . PHE A 1 90 ? -17.793 -18.404 5.016 1.00 39.00 90 PHE A C 1
ATOM 712 O O . PHE A 1 90 ? -16.677 -18.844 5.309 1.00 39.00 90 PHE A O 1
ATOM 719 N N . MET A 1 91 ? -18.833 -18.504 5.854 1.00 37.91 91 MET A N 1
ATOM 720 C CA . MET A 1 91 ? -18.836 -19.262 7.122 1.00 37.91 91 MET A CA 1
ATOM 721 C C . MET A 1 91 ? -19.966 -20.285 7.147 1.00 37.91 91 MET A C 1
ATOM 723 O O . MET A 1 91 ? -21.096 -19.910 6.769 1.00 37.91 91 MET A O 1
#

Sequence (91 aa):
MRLKLFTFLFFLSVGSQAQTYIKLNGATSLLGIPGIGIEVPVSKKMTFQLDATMSFWNSVSIGKYSERPYVFNQIFLRSDTTLNLLMTDFM

pLDDT: mean 73.81, std 15.13, range [34.88, 89.88]

Radius of gyration: 19.93 Å; chains: 1; bounding box: 38×35×60 Å

Foldseek 3Di:
DVVVVVVVVVVVVVVCPFDKDKDWDPPVVVVQKTKIKIWTPPDPFKIKMKMKIWHQPQAPDDPPVRRGIDIDIDIDIGGPPPPVPVVVVPD